Protein AF-A0A9D1XU84-F1 (afdb_monomer)

pLDDT: mean 78.49, std 8.28, range [56.78, 89.5]

Secondary structure (DSSP, 8-state):
-HHHHHHHHHHHH-TTSEEEEE--TTSSS-EEEEE--HHHHHHHHHHS-EEE-SSS-EEE---TTHHHHHHHHHHHHGGG-

Foldseek 3Di:
DVQLLVLLQVCVLCVPWDKDWDDDPVDPAIGIDTDDDPVSVVVQVVVFPWADPDPPDTDTDGDPVSVVVSVVVRCVVVVVD

Nearest PDB structures (foldseek):
  4quv-assembly3_A  TM=3.880E-01  e=1.975E+00  Methylotuvimicrobium alcaliphilum 20Z
  2n7c-assembly1_A  TM=2.995E-01  e=6.514E+00  Plasmodium falciparum 3D7
  7o4f-assembly2_D  TM=2.526E-01  e=2.940E+00  Arabidopsis thaliana

Solvent-accessible surface area (backbone atoms only — not comparable to full-atom values): 5092 Å² total; per-residue (Å²): 116,71,68,51,52,48,29,54,47,48,48,70,76,39,73,84,42,55,70,47,80,43,81,48,92,94,43,102,56,64,44,49,49,71,56,72,53,73,65,56,53,52,56,47,48,76,77,43,64,62,46,81,76,53,97,90,47,64,47,71,75,71,72,79,77,54,63,67,56,43,61,56,49,49,59,59,65,55,68,82,105

Organism: NCBI:txid2838722

Radius of gyration: 13.16 Å; Cα contacts (8 Å, |Δi|>4): 73; chains: 1; bounding box: 33×29×26 Å

Structure (mmCIF, N/CA/C/O backbone):
data_AF-A0A9D1XU84-F1
#
_entry.id   AF-A0A9D1XU84-F1
#
loop_
_atom_site.group_PDB
_atom_site.id
_atom_site.type_symbol
_atom_site.label_atom_id
_atom_site.label_alt_id
_atom_site.la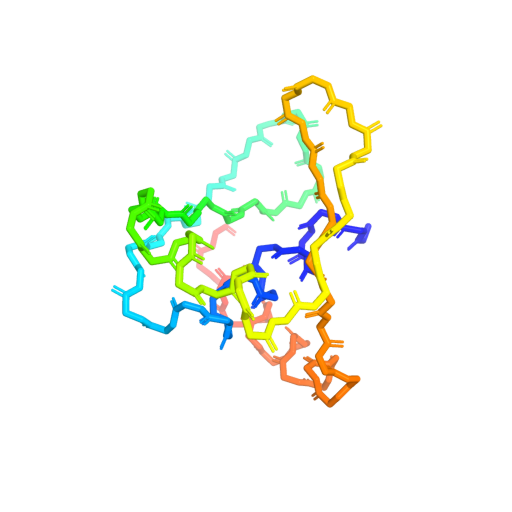bel_comp_id
_atom_site.label_asym_id
_atom_site.label_entity_id
_atom_site.label_seq_id
_atom_site.pdbx_PDB_ins_code
_atom_site.Cartn_x
_atom_site.Cartn_y
_atom_site.Cartn_z
_atom_site.occupancy
_atom_site.B_iso_or_equiv
_atom_site.auth_seq_id
_atom_site.auth_comp_id
_atom_site.auth_asym_id
_atom_site.auth_atom_id
_atom_site.pdbx_PDB_model_num
ATOM 1 N N . VAL A 1 1 ? -13.254 -1.726 -8.299 1.00 56.78 1 VAL A N 1
ATOM 2 C CA . VAL A 1 1 ? -12.932 -2.677 -7.201 1.00 56.78 1 VAL A CA 1
ATOM 3 C C . VAL A 1 1 ? -11.433 -2.980 -7.067 1.00 56.78 1 VAL A C 1
ATOM 5 O O . VAL A 1 1 ? -11.000 -3.265 -5.961 1.00 56.78 1 VAL A O 1
ATOM 8 N N . ALA A 1 2 ? -10.618 -2.940 -8.134 1.00 59.53 2 ALA A N 1
ATOM 9 C CA . ALA A 1 2 ? -9.186 -3.274 -8.037 1.00 59.53 2 ALA A CA 1
ATOM 10 C C . ALA A 1 2 ? -8.399 -2.382 -7.048 1.00 59.53 2 ALA A C 1
ATOM 12 O O . ALA A 1 2 ? -7.676 -2.907 -6.209 1.00 59.53 2 ALA A O 1
ATOM 13 N N . PHE A 1 3 ? -8.601 -1.060 -7.090 1.00 61.69 3 PHE A N 1
ATOM 14 C CA . PHE A 1 3 ? -7.854 -0.097 -6.268 1.00 61.69 3 PHE A CA 1
ATOM 15 C C . PHE A 1 3 ? -8.112 -0.215 -4.757 1.00 61.69 3 PHE A C 1
ATOM 17 O O . PHE A 1 3 ? -7.157 -0.265 -3.988 1.00 61.69 3 PHE A O 1
ATOM 24 N N . GLU A 1 4 ? -9.369 -0.342 -4.317 1.00 64.19 4 GLU A N 1
ATOM 25 C CA . GLU A 1 4 ? -9.686 -0.507 -2.884 1.00 64.19 4 GLU A CA 1
ATOM 26 C C . GLU A 1 4 ? -9.055 -1.775 -2.291 1.00 64.19 4 GLU A C 1
ATOM 28 O O . GLU A 1 4 ? -8.571 -1.785 -1.158 1.00 64.19 4 GLU A O 1
ATOM 33 N N . ARG A 1 5 ? -9.030 -2.864 -3.072 1.00 73.81 5 ARG A N 1
ATOM 34 C CA . ARG A 1 5 ? -8.440 -4.135 -2.638 1.00 73.81 5 ARG A CA 1
ATOM 35 C C .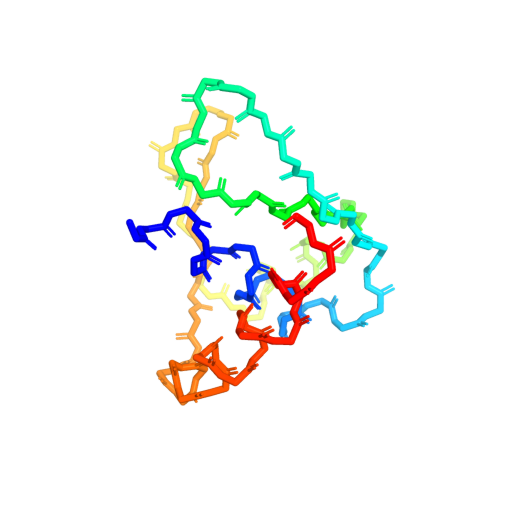 ARG A 1 5 ? -6.920 -4.058 -2.524 1.00 73.81 5 ARG A C 1
ATOM 37 O O . ARG A 1 5 ? -6.364 -4.743 -1.669 1.00 73.81 5 ARG A O 1
ATOM 44 N N . SER A 1 6 ? -6.263 -3.232 -3.339 1.00 73.75 6 SER A N 1
ATOM 45 C CA . SER A 1 6 ? -4.817 -3.007 -3.246 1.00 73.75 6 SER A CA 1
ATOM 46 C C . SER A 1 6 ? -4.433 -2.299 -1.946 1.00 73.75 6 SER A C 1
ATOM 48 O O . SER A 1 6 ? -3.499 -2.746 -1.286 1.00 73.75 6 SER A O 1
ATOM 50 N N . GLY A 1 7 ? -5.181 -1.270 -1.527 1.00 76.12 7 GLY A N 1
ATOM 51 C CA . GLY A 1 7 ? -4.931 -0.570 -0.257 1.00 76.12 7 GLY A CA 1
ATOM 52 C C . GLY A 1 7 ? -5.065 -1.495 0.956 1.00 76.12 7 GLY A C 1
ATOM 53 O O . GLY A 1 7 ? -4.153 -1.596 1.775 1.00 76.12 7 GLY A O 1
ATOM 54 N N . TYR A 1 8 ? -6.152 -2.274 1.012 1.00 77.81 8 TYR A N 1
ATOM 55 C CA . TYR A 1 8 ? -6.316 -3.301 2.045 1.00 77.81 8 TYR A CA 1
ATOM 56 C C . TYR A 1 8 ? -5.210 -4.361 2.006 1.00 77.81 8 TYR A C 1
ATOM 58 O O . TYR A 1 8 ? -4.722 -4.799 3.046 1.00 77.81 8 TYR A O 1
ATOM 66 N N . GLY A 1 9 ? -4.808 -4.791 0.808 1.00 81.19 9 GLY A N 1
ATOM 67 C CA . GLY A 1 9 ? -3.719 -5.744 0.650 1.00 81.19 9 GLY A CA 1
ATOM 68 C C . GLY A 1 9 ? -2.424 -5.221 1.263 1.00 81.19 9 GLY A C 1
ATOM 69 O O . GLY A 1 9 ? -1.825 -5.905 2.088 1.00 81.19 9 GLY A O 1
ATOM 70 N N . LEU A 1 10 ? -2.052 -3.979 0.948 1.00 81.88 10 LEU A N 1
ATOM 71 C CA . LEU A 1 10 ? -0.856 -3.331 1.487 1.00 81.88 10 LEU A CA 1
ATOM 72 C C . LEU A 1 10 ? -0.877 -3.229 3.015 1.00 81.88 10 LEU A C 1
ATOM 74 O O . LEU A 1 10 ? 0.124 -3.570 3.637 1.00 81.88 10 LEU A O 1
ATOM 78 N N . LEU A 1 11 ? -2.014 -2.881 3.624 1.00 81.25 11 LEU A N 1
ATOM 79 C CA . LEU A 1 11 ? -2.178 -2.890 5.085 1.00 81.25 11 LEU A CA 1
ATOM 80 C C . LEU A 1 11 ? -1.909 -4.263 5.714 1.00 81.25 11 LEU A C 1
ATOM 82 O O . LEU A 1 11 ? -1.399 -4.364 6.825 1.00 81.25 11 LEU A O 1
ATOM 86 N N . ARG A 1 12 ? -2.256 -5.349 5.016 1.00 84.12 12 ARG A N 1
ATOM 87 C CA . ARG A 1 12 ? -1.997 -6.711 5.504 1.00 84.12 12 ARG A CA 1
ATOM 88 C C . ARG A 1 12 ? -0.552 -7.147 5.299 1.00 84.12 12 ARG A C 1
ATOM 90 O O . ARG A 1 12 ? -0.065 -7.941 6.100 1.00 84.12 12 ARG A O 1
ATOM 97 N N . LEU A 1 13 ? 0.109 -6.660 4.250 1.00 85.25 13 LEU A N 1
ATOM 98 C CA . LEU A 1 13 ? 1.526 -6.936 3.994 1.00 85.25 13 LEU A CA 1
ATOM 99 C C . LEU A 1 13 ? 2.446 -6.131 4.914 1.00 85.25 13 LEU A C 1
ATOM 101 O O . LEU A 1 13 ? 3.482 -6.639 5.337 1.00 85.25 13 LEU A O 1
ATOM 105 N N . PHE A 1 14 ? 2.050 -4.902 5.239 1.00 86.62 14 PHE A N 1
ATOM 106 C CA . PHE A 1 14 ? 2.811 -3.956 6.046 1.00 86.62 14 PHE A CA 1
ATOM 107 C C . PHE A 1 14 ? 1.942 -3.445 7.207 1.00 86.62 14 PHE A C 1
ATOM 109 O O . PHE A 1 14 ? 1.503 -2.299 7.193 1.00 86.62 14 PHE A O 1
ATOM 116 N N . PRO A 1 15 ? 1.676 -4.275 8.233 1.00 82.75 15 PRO A N 1
ATOM 117 C CA . PRO A 1 15 ? 0.750 -3.924 9.317 1.00 82.75 15 PRO A CA 1
ATOM 118 C C . PRO A 1 15 ? 1.218 -2.750 10.187 1.00 82.75 15 PRO A C 1
ATOM 120 O O . PRO A 1 15 ? 0.404 -2.146 10.875 1.00 82.75 15 PRO A O 1
ATOM 123 N N . ASN A 1 16 ? 2.514 -2.435 10.157 1.00 85.44 16 ASN A N 1
ATOM 124 C CA . ASN A 1 16 ? 3.103 -1.318 10.897 1.00 85.44 16 ASN A CA 1
ATOM 125 C C . ASN A 1 16 ? 3.260 -0.055 10.038 1.00 85.44 16 ASN A C 1
ATOM 127 O O . ASN A 1 16 ? 3.753 0.953 10.537 1.00 85.44 16 ASN A O 1
ATOM 131 N N . ALA A 1 17 ? 2.905 -0.119 8.751 1.00 85.00 17 ALA A N 1
ATOM 132 C CA . ALA A 1 17 ? 2.994 1.031 7.870 1.00 85.00 17 ALA A CA 1
ATOM 133 C C . ALA A 1 17 ? 1.924 2.059 8.236 1.00 85.00 17 ALA A C 1
ATOM 135 O O . ALA A 1 17 ? 0.780 1.716 8.543 1.00 85.00 17 ALA A O 1
ATOM 136 N N . GLU A 1 18 ? 2.299 3.332 8.162 1.00 86.12 18 GLU A N 1
ATOM 137 C CA . GLU A 1 18 ? 1.340 4.419 8.282 1.00 86.12 18 GLU A CA 1
ATOM 138 C C . GLU A 1 18 ? 0.344 4.338 7.123 1.00 86.12 18 GLU A C 1
ATOM 140 O O . GLU A 1 18 ? 0.724 4.117 5.968 1.00 86.12 18 GLU A O 1
ATOM 145 N N . SER A 1 19 ? -0.939 4.503 7.434 1.00 83.50 19 SER A N 1
ATOM 146 C CA . SER A 1 19 ? -1.993 4.481 6.430 1.00 83.50 19 SER A CA 1
ATOM 147 C C . SER A 1 19 ? -2.938 5.651 6.594 1.00 83.50 19 SER A C 1
ATOM 149 O O . SER A 1 19 ? -3.244 6.071 7.710 1.00 83.50 19 SER A O 1
ATOM 151 N N . THR A 1 20 ? -3.405 6.171 5.466 1.00 83.12 20 THR A N 1
ATOM 152 C CA . THR A 1 20 ? -4.324 7.301 5.424 1.00 83.12 20 THR A CA 1
ATOM 153 C C . THR A 1 20 ? -5.451 6.988 4.449 1.00 83.12 20 THR A C 1
ATOM 155 O O . THR A 1 20 ? -5.203 6.880 3.240 1.00 83.12 20 THR A O 1
ATOM 158 N N . PRO A 1 21 ? -6.693 6.825 4.931 1.00 77.75 21 PRO A N 1
ATOM 159 C CA . PRO A 1 21 ? -7.841 6.789 4.047 1.00 77.75 21 PRO A CA 1
ATOM 160 C C . PRO A 1 21 ? -8.099 8.185 3.469 1.00 77.75 21 PRO A C 1
ATOM 162 O O . PRO A 1 21 ? -8.023 9.194 4.165 1.00 77.75 21 PRO A O 1
ATOM 165 N N . MET A 1 22 ? -8.397 8.247 2.175 1.00 80.00 22 MET A N 1
ATOM 166 C CA . MET A 1 22 ? -8.664 9.477 1.437 1.00 80.00 22 MET A CA 1
ATOM 167 C C . MET A 1 22 ? -9.921 9.323 0.591 1.00 80.00 22 MET A C 1
ATOM 169 O O . MET A 1 22 ? -10.125 8.305 -0.073 1.00 80.00 22 MET A O 1
ATOM 173 N N . ARG A 1 23 ? -10.737 10.375 0.545 1.00 79.31 23 ARG A N 1
ATOM 174 C CA . ARG A 1 23 ? -11.851 10.484 -0.394 1.00 79.31 23 ARG A CA 1
ATOM 175 C C . ARG A 1 23 ? -11.500 11.529 -1.443 1.00 79.31 23 ARG A C 1
ATOM 177 O O . ARG A 1 23 ? -11.412 12.711 -1.135 1.00 79.31 23 ARG A O 1
ATOM 184 N N . LEU A 1 24 ? -11.246 11.073 -2.665 1.00 82.44 24 LEU A N 1
ATOM 185 C CA . LEU A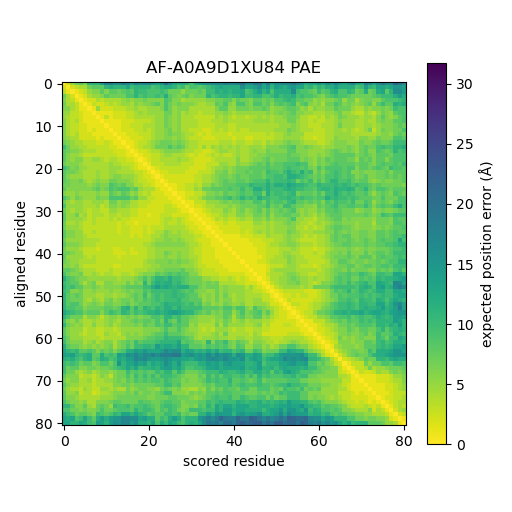 1 24 ? -10.965 11.948 -3.800 1.00 82.44 24 LEU A CA 1
ATOM 186 C C . LEU A 1 24 ? -12.230 12.082 -4.643 1.00 82.44 24 LEU A C 1
ATOM 188 O O . LEU A 1 24 ? -12.830 11.070 -4.991 1.00 82.44 24 LEU A O 1
ATOM 192 N N . GLU A 1 25 ? -12.610 13.308 -5.007 1.00 85.06 25 GLU A N 1
ATOM 193 C CA . GLU A 1 25 ? -13.833 13.566 -5.786 1.00 85.06 25 GLU A CA 1
ATOM 194 C C . GLU A 1 25 ? -13.846 12.846 -7.143 1.00 85.06 25 GLU A C 1
ATOM 196 O O . GLU A 1 25 ? -14.898 12.448 -7.636 1.00 85.06 25 GLU A O 1
ATOM 201 N N . CYS A 1 26 ? -12.670 12.619 -7.731 1.00 85.56 26 CYS A N 1
ATOM 202 C CA . CYS A 1 26 ? -12.514 11.911 -8.999 1.00 85.56 26 CYS A CA 1
ATOM 203 C C . CYS A 1 26 ? -12.625 10.379 -8.890 1.00 85.56 26 CYS A C 1
ATOM 205 O O . CYS A 1 26 ? -12.569 9.699 -9.916 1.00 85.56 26 CYS A O 1
ATOM 207 N N . TYR A 1 27 ? -12.801 9.823 -7.684 1.00 76.88 27 TYR A N 1
ATOM 208 C CA . TYR A 1 27 ? -12.949 8.385 -7.465 1.00 76.88 27 TYR A CA 1
ATOM 209 C C . TYR A 1 27 ? -14.277 8.053 -6.767 1.00 76.88 27 TYR A C 1
ATOM 211 O O . TYR A 1 27 ? -14.597 8.618 -5.724 1.00 76.88 27 TYR A O 1
ATOM 219 N N . PRO A 1 28 ? -15.046 7.070 -7.273 1.00 76.19 28 PRO A N 1
ATOM 220 C CA . PRO A 1 28 ? -16.353 6.717 -6.713 1.00 76.19 28 PRO A CA 1
ATOM 221 C C . PRO A 1 28 ? -16.265 5.876 -5.424 1.00 76.19 28 PRO A C 1
ATOM 223 O O . PRO A 1 28 ? -17.268 5.331 -4.968 1.00 76.19 28 PRO A O 1
ATOM 226 N N . PHE A 1 29 ? -15.070 5.730 -4.852 1.00 73.56 29 PHE A N 1
ATOM 227 C CA . PHE A 1 29 ? -14.781 4.949 -3.655 1.00 73.56 29 PHE A CA 1
ATOM 228 C C . PHE A 1 29 ? -13.598 5.558 -2.885 1.00 73.56 29 PHE A C 1
ATOM 230 O O . PHE A 1 29 ? -12.767 6.236 -3.496 1.00 73.56 29 PHE A O 1
ATOM 237 N N . PRO A 1 30 ? -13.487 5.320 -1.566 1.00 72.88 30 PRO A N 1
ATOM 238 C CA . PRO A 1 30 ? -12.340 5.777 -0.798 1.00 72.88 30 PRO A CA 1
AT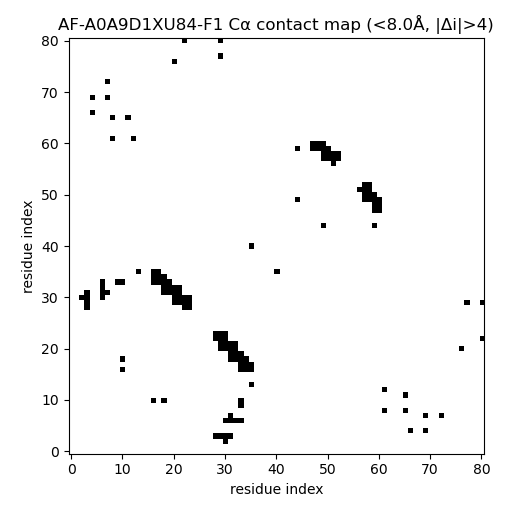OM 239 C C . PRO A 1 30 ? -11.067 5.03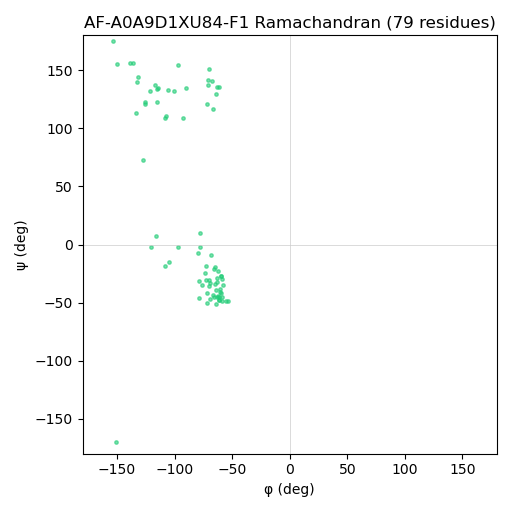6 -1.212 1.00 72.88 30 PRO A C 1
ATOM 241 O O . PRO A 1 30 ? -11.059 3.833 -1.478 1.00 72.88 30 PRO A O 1
ATOM 244 N N . LEU A 1 31 ? -9.974 5.781 -1.261 1.00 77.00 31 LEU A N 1
ATOM 245 C CA . LEU A 1 31 ? -8.630 5.274 -1.470 1.00 77.00 31 LEU A CA 1
ATOM 246 C C . LEU A 1 31 ? -7.936 5.124 -0.126 1.00 77.00 31 LEU A C 1
ATOM 248 O O . LEU A 1 31 ? -8.248 5.830 0.826 1.00 77.00 31 LEU A O 1
ATOM 252 N N . VAL A 1 32 ? -6.961 4.225 -0.063 1.00 76.38 32 VAL A N 1
ATOM 253 C CA . VAL A 1 32 ? -6.077 4.122 1.095 1.00 76.38 32 VAL A CA 1
ATOM 254 C C . VAL A 1 32 ? -4.651 4.216 0.621 1.00 76.38 32 VAL A C 1
ATOM 256 O O . VAL A 1 32 ? -4.204 3.420 -0.206 1.00 76.38 32 VAL A O 1
ATOM 259 N N . VAL A 1 33 ? -3.967 5.221 1.146 1.00 83.19 33 VAL A N 1
ATOM 260 C CA . VAL A 1 33 ? -2.541 5.427 0.955 1.00 83.19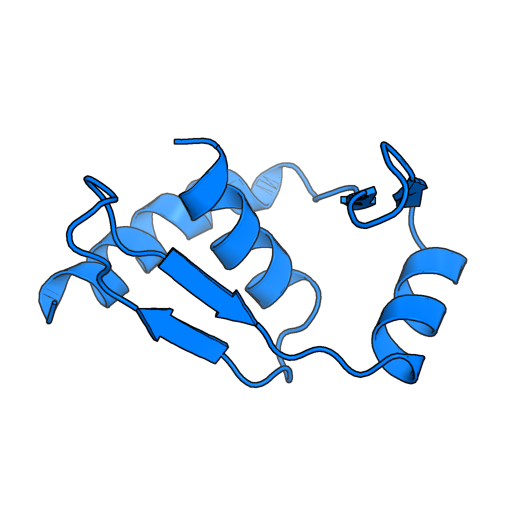 33 VAL A CA 1
ATOM 261 C C . VAL A 1 33 ? -1.826 4.698 2.081 1.00 83.19 33 VAL A C 1
ATOM 263 O O . VAL A 1 33 ? -2.244 4.783 3.233 1.00 83.19 33 VAL A O 1
ATOM 266 N N . VAL A 1 34 ? -0.775 3.958 1.742 1.00 84.25 34 VAL A N 1
ATOM 267 C CA . VAL A 1 34 ? 0.069 3.255 2.711 1.00 84.25 34 VAL A CA 1
ATOM 268 C C . VAL A 1 34 ? 1.508 3.689 2.472 1.00 84.25 34 VAL A C 1
ATOM 270 O O . VAL A 1 34 ? 2.027 3.536 1.364 1.00 84.25 34 VAL A O 1
ATOM 273 N N . SER A 1 35 ? 2.144 4.228 3.506 1.00 87.62 35 SER A N 1
ATOM 274 C CA . SER A 1 35 ? 3.528 4.690 3.471 1.00 87.62 35 SER A CA 1
ATOM 275 C C . SER A 1 35 ? 4.448 3.568 3.927 1.00 87.62 35 SER A C 1
ATOM 277 O O . SER A 1 35 ? 4.488 3.217 5.103 1.00 87.62 35 SER A O 1
ATOM 279 N N . VAL A 1 36 ? 5.198 3.000 2.986 1.00 87.00 36 VAL A N 1
ATOM 280 C CA . VAL A 1 36 ? 6.136 1.902 3.244 1.00 87.00 36 VAL A CA 1
ATOM 281 C C . VAL A 1 36 ? 7.553 2.389 2.987 1.00 87.00 36 VAL A C 1
ATOM 283 O O . VAL A 1 36 ? 7.828 3.015 1.960 1.00 87.00 36 VAL A O 1
ATOM 286 N N . THR A 1 37 ? 8.485 2.086 3.887 1.00 89.50 37 THR A N 1
ATOM 287 C CA . THR A 1 37 ? 9.884 2.456 3.664 1.00 89.50 37 THR A CA 1
ATOM 288 C C . THR A 1 37 ? 10.501 1.614 2.547 1.00 89.50 37 THR A C 1
ATOM 290 O O . THR A 1 37 ? 10.181 0.437 2.350 1.00 89.50 37 THR A O 1
ATOM 293 N N . ALA A 1 38 ? 11.487 2.174 1.843 1.00 87.88 38 ALA A N 1
ATOM 294 C CA . ALA A 1 38 ? 12.224 1.418 0.831 1.00 87.88 38 ALA A CA 1
ATOM 295 C C . ALA A 1 38 ? 12.926 0.175 1.422 1.00 87.88 38 ALA A C 1
ATOM 297 O O . ALA A 1 38 ? 13.154 -0.807 0.716 1.00 87.88 38 ALA A O 1
ATOM 298 N N . ALA A 1 39 ? 13.282 0.196 2.711 1.00 89.50 39 ALA A N 1
ATOM 299 C CA . ALA A 1 39 ? 13.861 -0.951 3.407 1.00 89.50 39 ALA A CA 1
ATOM 300 C C . ALA A 1 39 ? 12.838 -2.083 3.608 1.00 89.50 39 ALA A C 1
ATOM 302 O O . ALA A 1 39 ? 13.143 -3.232 3.282 1.00 89.50 39 ALA A O 1
ATOM 303 N N . GLU A 1 40 ? 11.629 -1.769 4.077 1.00 87.75 40 GLU A N 1
ATOM 304 C CA . GLU A 1 40 ? 10.538 -2.740 4.241 1.00 87.75 40 GLU A CA 1
ATOM 305 C C . GLU A 1 40 ? 10.111 -3.335 2.904 1.00 87.75 40 GLU A C 1
ATOM 307 O O . GLU A 1 40 ? 10.021 -4.558 2.780 1.00 87.75 40 GLU A O 1
ATOM 312 N N . LEU A 1 41 ? 9.942 -2.495 1.879 1.00 86.31 41 LEU A N 1
ATOM 313 C CA . LEU A 1 41 ? 9.567 -2.949 0.543 1.00 86.31 41 LEU A CA 1
ATOM 314 C C . LEU A 1 41 ? 10.623 -3.896 -0.046 1.00 86.31 41 LEU A C 1
ATOM 316 O O . LEU A 1 41 ? 10.284 -4.966 -0.549 1.00 86.31 41 LEU A O 1
ATOM 320 N N . ARG A 1 42 ? 11.916 -3.555 0.072 1.00 86.69 42 ARG A N 1
ATOM 321 C CA . ARG A 1 42 ? 13.016 -4.439 -0.355 1.00 86.69 42 ARG A CA 1
ATOM 322 C C . ARG A 1 42 ? 13.064 -5.732 0.455 1.00 86.69 42 ARG A C 1
ATOM 324 O O . ARG A 1 42 ? 13.340 -6.793 -0.099 1.00 86.69 42 ARG A O 1
ATOM 331 N N . SER A 1 43 ? 12.814 -5.665 1.761 1.00 87.62 43 SER A N 1
ATOM 332 C CA . SER A 1 43 ? 12.758 -6.849 2.621 1.00 87.62 43 SER A CA 1
ATOM 333 C C . SER A 1 43 ? 11.634 -7.796 2.193 1.00 87.62 43 SER A C 1
ATOM 335 O O . SER A 1 43 ? 11.870 -8.997 2.049 1.00 87.62 43 SER A O 1
ATOM 337 N N . TYR A 1 44 ? 10.451 -7.246 1.907 1.00 85.38 44 TYR A N 1
ATOM 338 C CA . TYR A 1 44 ? 9.299 -7.991 1.413 1.00 85.38 44 TYR A CA 1
ATOM 339 C C . TYR A 1 44 ? 9.574 -8.612 0.037 1.00 85.38 44 TYR A C 1
ATOM 341 O O . TYR A 1 44 ? 9.447 -9.822 -0.129 1.00 85.38 44 TYR A O 1
ATOM 349 N N . ALA A 1 45 ? 10.047 -7.823 -0.930 1.00 85.50 45 ALA A N 1
ATOM 350 C CA . ALA A 1 45 ? 10.315 -8.290 -2.293 1.00 85.50 45 ALA A CA 1
ATOM 351 C C . ALA A 1 45 ? 11.394 -9.389 -2.377 1.00 85.50 45 ALA A C 1
ATOM 353 O O . ALA A 1 45 ? 11.401 -10.171 -3.319 1.00 85.50 45 ALA A O 1
ATOM 354 N N . ARG A 1 46 ? 12.296 -9.498 -1.389 1.00 86.12 46 ARG A N 1
ATOM 355 C CA . ARG A 1 46 ? 13.257 -10.618 -1.310 1.00 86.12 46 ARG A CA 1
ATOM 356 C C . ARG A 1 46 ? 12.625 -11.940 -0.875 1.00 86.12 46 ARG A C 1
ATOM 358 O O . ARG A 1 46 ? 13.194 -12.993 -1.136 1.00 86.12 46 ARG A O 1
ATOM 365 N N . ARG A 1 47 ? 11.503 -11.890 -0.156 1.00 86.50 47 ARG A N 1
ATOM 366 C CA . ARG A 1 47 ? 10.819 -13.063 0.415 1.00 86.50 47 ARG A CA 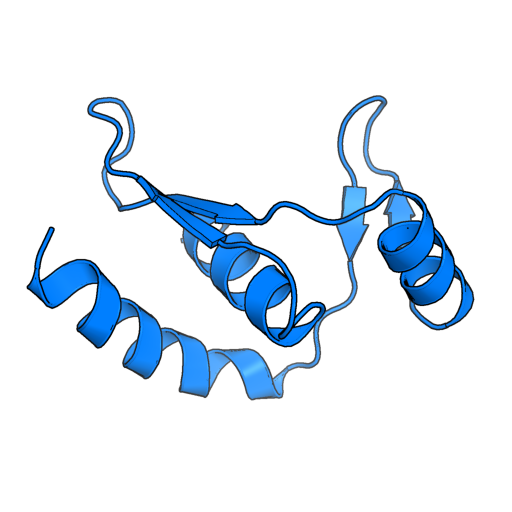1
ATOM 367 C C . ARG A 1 47 ? 9.560 -13.449 -0.357 1.00 86.50 47 ARG A C 1
ATOM 369 O O . ARG A 1 47 ? 9.045 -14.546 -0.167 1.00 86.50 47 ARG A O 1
ATOM 376 N N . HIS A 1 48 ? 9.065 -12.555 -1.206 1.00 83.19 48 HIS A N 1
ATOM 377 C CA . HIS A 1 48 ? 7.782 -12.678 -1.880 1.00 83.19 48 HIS A CA 1
ATOM 378 C C . HIS A 1 48 ? 7.896 -12.300 -3.353 1.00 83.19 48 HIS A C 1
ATOM 380 O O . HIS A 1 48 ? 8.765 -11.526 -3.746 1.00 83.19 48 HIS A O 1
ATOM 386 N N . LEU A 1 49 ? 6.980 -12.823 -4.170 1.00 79.19 49 LEU A N 1
ATOM 387 C CA . LEU A 1 49 ? 6.914 -12.479 -5.586 1.00 79.19 49 LEU A CA 1
ATOM 388 C C . LEU A 1 49 ? 6.513 -11.006 -5.746 1.00 79.19 49 LEU A C 1
ATOM 390 O O . LEU A 1 49 ? 5.409 -10.600 -5.366 1.00 79.19 49 LEU A O 1
ATOM 394 N N . PHE A 1 50 ? 7.429 -10.232 -6.322 1.00 83.88 50 PHE A N 1
ATOM 395 C CA . PHE A 1 50 ? 7.206 -8.874 -6.794 1.00 83.88 50 PHE A CA 1
ATOM 396 C C . PHE A 1 50 ? 7.383 -8.847 -8.311 1.00 83.88 50 PHE A C 1
ATOM 398 O O . PHE A 1 50 ? 8.437 -9.211 -8.831 1.00 83.88 50 PHE A O 1
ATOM 405 N N . GLU A 1 51 ? 6.344 -8.412 -9.014 1.00 85.44 51 GLU A N 1
ATOM 406 C CA . GLU A 1 51 ? 6.349 -8.246 -10.463 1.00 85.44 51 GLU A CA 1
ATOM 407 C C . GLU A 1 51 ? 6.373 -6.749 -10.778 1.00 85.44 51 GLU A C 1
ATOM 409 O O . GLU A 1 51 ? 5.387 -6.044 -10.557 1.00 85.44 51 GLU A O 1
ATOM 414 N N . ARG A 1 52 ? 7.489 -6.242 -11.305 1.00 85.06 52 ARG A N 1
ATOM 415 C CA . ARG A 1 52 ? 7.529 -4.880 -11.847 1.00 85.06 52 ARG A CA 1
ATOM 416 C C . ARG A 1 52 ? 6.736 -4.857 -13.156 1.00 85.06 52 ARG A C 1
ATOM 418 O O . ARG A 1 52 ? 7.085 -5.591 -14.075 1.00 85.06 52 ARG A O 1
ATOM 425 N N . ARG A 1 53 ? 5.687 -4.032 -13.235 1.00 84.94 53 ARG A N 1
ATOM 426 C CA . ARG A 1 53 ? 4.801 -3.948 -14.413 1.00 84.94 53 ARG A CA 1
ATOM 427 C C . ARG A 1 53 ? 4.971 -2.668 -15.227 1.00 84.94 53 ARG A C 1
ATOM 429 O O . ARG A 1 53 ? 4.582 -2.655 -16.387 1.00 84.94 53 ARG A O 1
ATOM 436 N N . GLY A 1 54 ? 5.564 -1.636 -14.640 1.00 84.69 54 GLY A N 1
ATOM 437 C CA . GLY A 1 54 ? 5.949 -0.401 -15.313 1.00 84.69 54 GLY A CA 1
ATOM 438 C C . GLY A 1 54 ? 7.159 0.236 -14.640 1.00 84.69 54 GLY A C 1
ATOM 439 O O . GLY A 1 54 ? 7.798 -0.374 -13.776 1.00 84.69 54 GLY A O 1
ATOM 440 N N . ASP A 1 55 ? 7.472 1.464 -15.037 1.00 83.12 55 ASP A N 1
ATOM 441 C CA . ASP A 1 55 ? 8.605 2.203 -14.474 1.00 83.12 55 ASP A CA 1
ATOM 442 C C . ASP A 1 55 ? 8.326 2.688 -13.045 1.00 83.12 55 ASP A C 1
ATOM 444 O O . ASP A 1 55 ? 9.236 2.728 -12.218 1.00 83.12 55 ASP A O 1
ATOM 448 N N . ASP A 1 56 ? 7.061 2.963 -12.733 1.00 81.69 56 ASP A N 1
ATOM 449 C CA . ASP A 1 56 ? 6.584 3.530 -11.470 1.00 81.69 56 ASP A CA 1
ATOM 450 C C . ASP A 1 56 ? 5.582 2.631 -10.719 1.00 81.69 56 ASP A C 1
ATOM 452 O O . ASP A 1 56 ? 5.179 2.959 -9.603 1.00 81.69 56 ASP A O 1
ATOM 456 N N . TYR A 1 57 ? 5.209 1.470 -11.273 1.00 81.88 57 TYR A N 1
ATOM 457 C CA . TYR A 1 57 ? 4.282 0.545 -10.617 1.00 81.88 57 TYR A CA 1
ATOM 458 C C . TYR A 1 57 ? 4.661 -0.936 -10.749 1.00 81.88 57 TYR A C 1
ATOM 460 O O . TYR A 1 57 ? 5.339 -1.397 -11.673 1.00 81.88 57 TYR A O 1
ATOM 468 N N . GLY A 1 58 ? 4.167 -1.721 -9.796 1.00 85.00 58 GLY A N 1
ATOM 469 C CA . GLY A 1 58 ? 4.336 -3.166 -9.760 1.00 85.00 58 GLY A CA 1
ATOM 470 C C . GLY A 1 58 ? 3.208 -3.855 -9.006 1.00 85.00 58 GLY A C 1
ATOM 471 O O . GLY A 1 58 ? 2.319 -3.218 -8.441 1.00 85.00 58 GLY A O 1
ATOM 472 N N . CYS A 1 59 ? 3.242 -5.179 -9.012 1.00 85.19 59 CYS A N 1
ATOM 473 C CA . CYS A 1 59 ? 2.297 -6.027 -8.309 1.00 85.19 59 CYS A CA 1
ATOM 474 C C . CYS A 1 59 ? 3.013 -6.844 -7.235 1.00 85.19 59 CYS A C 1
ATOM 476 O O . CYS A 1 59 ? 4.087 -7.401 -7.456 1.00 85.19 59 CYS A O 1
ATOM 478 N N . LEU A 1 60 ? 2.381 -6.923 -6.067 1.00 83.44 60 LEU A N 1
ATOM 479 C CA . LEU A 1 60 ? 2.813 -7.751 -4.949 1.00 83.44 60 LEU A CA 1
ATOM 480 C C . LEU A 1 60 ? 1.880 -8.956 -4.857 1.00 83.44 60 LEU A C 1
ATOM 482 O O . LEU A 1 60 ? 0.656 -8.799 -4.895 1.00 83.44 60 LEU A O 1
ATOM 486 N N . ALA A 1 61 ? 2.443 -10.155 -4.718 1.00 82.12 61 ALA A N 1
ATOM 487 C CA . ALA A 1 61 ? 1.633 -11.334 -4.452 1.00 82.12 61 ALA A CA 1
ATOM 488 C C . ALA A 1 61 ? 0.943 -11.210 -3.084 1.00 82.12 61 ALA A C 1
ATOM 490 O O . ALA A 1 61 ? 1.589 -10.939 -2.071 1.00 82.12 61 ALA A O 1
ATOM 491 N N . MET A 1 62 ? -0.373 -11.431 -3.076 1.00 74.00 62 MET A N 1
ATOM 492 C CA . MET A 1 62 ? -1.233 -11.364 -1.896 1.00 74.00 62 MET A CA 1
ATOM 493 C C . MET A 1 62 ? -1.817 -12.745 -1.580 1.00 74.00 62 MET A C 1
ATOM 495 O O . MET A 1 62 ? -2.356 -13.391 -2.483 1.00 74.00 62 MET A O 1
ATOM 499 N N . PRO A 1 63 ? -1.799 -13.198 -0.314 1.00 70.19 63 PRO A N 1
ATOM 500 C CA . PRO A 1 63 ? -2.490 -14.421 0.078 1.00 70.19 63 PRO A CA 1
ATOM 501 C C . PRO A 1 63 ? -4.010 -14.336 -0.157 1.00 70.19 63 PRO A C 1
ATOM 503 O O . PRO A 1 63 ? -4.658 -13.357 0.218 1.00 70.19 63 PRO A O 1
ATOM 506 N N . ALA A 1 64 ? -4.606 -15.394 -0.719 1.00 65.19 64 ALA A N 1
ATOM 507 C CA . ALA A 1 64 ? -6.019 -15.422 -1.124 1.00 65.19 64 ALA A CA 1
ATOM 508 C C . ALA A 1 64 ? -7.027 -15.170 0.022 1.00 65.19 64 ALA A C 1
ATOM 510 O O . ALA A 1 64 ? -8.110 -14.628 -0.207 1.00 65.19 64 ALA A O 1
ATOM 511 N N . HIS A 1 65 ? -6.667 -15.498 1.268 1.00 61.22 65 HIS A N 1
ATOM 512 C CA . HIS A 1 65 ? -7.527 -15.323 2.447 1.00 61.22 65 HIS A CA 1
ATOM 513 C C . HIS A 1 65 ? -7.779 -13.849 2.829 1.00 61.22 65 HIS A C 1
ATOM 515 O O . HIS A 1 65 ? -8.651 -13.563 3.650 1.00 61.22 65 HIS A O 1
ATOM 521 N N . ALA A 1 66 ? -7.080 -12.894 2.209 1.00 62.22 66 ALA A N 1
ATOM 522 C CA . ALA A 1 66 ? -7.290 -11.466 2.436 1.00 62.22 66 ALA A CA 1
ATOM 523 C C . ALA A 1 66 ? -8.680 -10.962 1.972 1.00 62.22 66 ALA A C 1
ATOM 525 O O . ALA A 1 66 ? -9.163 -9.946 2.466 1.00 62.22 66 ALA A O 1
ATOM 526 N N . GLN A 1 67 ? -9.379 -11.663 1.068 1.00 63.47 67 GLN A N 1
ATOM 527 C CA . GLN A 1 67 ? -10.632 -11.148 0.485 1.00 63.47 67 GLN A CA 1
ATOM 528 C C . GLN A 1 67 ? -11.819 -11.063 1.458 1.00 63.47 67 GLN A C 1
ATOM 530 O O . GLN A 1 67 ? -12.653 -10.165 1.324 1.00 63.47 67 GLN A O 1
ATOM 535 N N . ILE A 1 68 ? -11.923 -11.973 2.432 1.00 67.75 68 ILE A N 1
ATOM 536 C CA . ILE A 1 68 ? -13.019 -11.938 3.419 1.00 67.75 68 ILE A CA 1
ATOM 537 C C . ILE A 1 68 ? -12.805 -10.774 4.392 1.00 67.75 68 ILE A C 1
ATOM 539 O O . ILE A 1 68 ? -13.738 -10.021 4.674 1.00 67.75 68 ILE A O 1
ATOM 543 N N . GLY A 1 69 ? -11.561 -10.569 4.833 1.00 72.19 69 GLY A N 1
ATOM 544 C CA . GLY A 1 69 ? -11.197 -9.458 5.711 1.00 72.19 69 GLY A CA 1
ATOM 545 C C . GLY A 1 69 ? -11.405 -8.085 5.065 1.00 72.19 69 GLY A C 1
ATOM 546 O O . GLY A 1 69 ? -11.814 -7.153 5.754 1.00 72.19 69 GLY A O 1
ATOM 547 N N . TYR A 1 70 ? -11.226 -7.978 3.742 1.00 74.44 70 TYR A N 1
ATOM 548 C CA . TYR A 1 70 ? -11.477 -6.746 2.988 1.00 74.44 70 TYR A CA 1
ATOM 549 C C . TYR A 1 70 ? -12.901 -6.215 3.177 1.00 74.44 70 TYR A C 1
ATOM 551 O O . TYR A 1 70 ? -13.077 -5.036 3.454 1.00 74.44 70 TYR A O 1
ATOM 559 N N . ARG A 1 71 ? -13.932 -7.065 3.047 1.00 74.12 71 ARG A N 1
ATOM 560 C CA . ARG A 1 71 ? -15.335 -6.603 3.104 1.00 74.12 71 ARG A CA 1
ATOM 561 C C . ARG A 1 71 ? -15.699 -6.048 4.482 1.00 74.12 71 ARG A C 1
ATOM 563 O O . ARG A 1 71 ? -16.509 -5.132 4.574 1.00 74.12 71 ARG A O 1
ATOM 570 N N . ILE A 1 72 ? -15.115 -6.617 5.537 1.00 76.94 72 ILE A N 1
ATOM 571 C CA . ILE A 1 72 ? -15.319 -6.166 6.917 1.00 76.94 72 ILE A CA 1
ATOM 572 C C . ILE A 1 72 ? -14.615 -4.828 7.132 1.00 76.94 72 ILE A C 1
ATOM 574 O O . ILE A 1 72 ? -15.251 -3.888 7.596 1.00 76.94 72 ILE A O 1
ATOM 578 N N . TRP A 1 73 ? -13.337 -4.742 6.756 1.00 76.38 73 TRP A N 1
ATOM 579 C CA . TRP A 1 73 ? -12.544 -3.523 6.885 1.00 76.38 73 TRP A CA 1
ATOM 580 C C . TRP A 1 73 ? -13.132 -2.366 6.071 1.00 76.38 73 TRP A C 1
ATOM 582 O O . TRP A 1 73 ? -13.365 -1.299 6.623 1.00 76.38 73 TRP A O 1
ATOM 592 N N . HIS A 1 74 ? -13.488 -2.606 4.806 1.00 75.94 74 HIS A N 1
ATOM 593 C CA . HIS A 1 74 ? -14.093 -1.608 3.920 1.00 75.94 74 HIS A CA 1
ATOM 594 C C . HIS A 1 74 ? -15.330 -0.983 4.562 1.00 75.94 74 HIS A C 1
ATOM 596 O O . HIS A 1 74 ? -15.425 0.229 4.685 1.00 75.94 74 HIS A O 1
ATOM 602 N N . ARG A 1 75 ? -16.226 -1.820 5.093 1.00 76.94 75 ARG A N 1
ATOM 603 C CA . ARG A 1 75 ? -17.440 -1.359 5.768 1.00 76.94 75 ARG A CA 1
ATOM 604 C C . ARG A 1 75 ? -17.163 -0.537 7.029 1.00 76.94 75 ARG A C 1
ATOM 606 O O . ARG A 1 75 ? -18.022 0.254 7.404 1.00 76.94 75 ARG A O 1
ATOM 613 N N . GLN A 1 76 ? -16.051 -0.770 7.727 1.00 75.94 76 GLN A N 1
ATOM 614 C CA . GLN A 1 76 ? -15.683 0.016 8.908 1.00 75.94 76 GLN A CA 1
ATOM 615 C C . GLN A 1 76 ? -15.072 1.358 8.507 1.00 75.94 76 GLN A C 1
ATOM 617 O O . GLN A 1 76 ? -15.525 2.387 9.000 1.00 75.94 76 GLN A O 1
ATOM 622 N N . GLU A 1 77 ? -14.146 1.358 7.553 1.00 71.56 77 GLU A N 1
ATOM 623 C CA . GLU A 1 77 ? -13.447 2.571 7.127 1.00 71.56 77 GLU A CA 1
ATOM 624 C C . GLU A 1 77 ? -14.366 3.531 6.362 1.00 71.56 77 GLU A C 1
ATOM 626 O O . GLU A 1 77 ? -14.294 4.743 6.538 1.00 71.56 77 GLU A O 1
ATOM 631 N N . THR A 1 78 ? -15.304 3.008 5.562 1.00 66.00 78 THR A N 1
ATOM 632 C CA . THR A 1 78 ? -16.270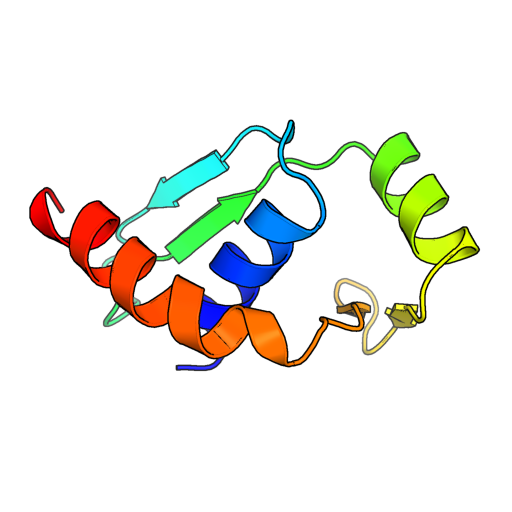 3.844 4.830 1.00 66.00 78 THR A CA 1
ATOM 633 C C . THR A 1 78 ? -17.440 4.320 5.687 1.00 66.00 78 THR A C 1
ATOM 635 O O . THR A 1 78 ? -18.276 5.068 5.194 1.00 66.00 78 THR A O 1
ATOM 638 N N . ARG A 1 79 ? -17.590 3.852 6.933 1.00 68.19 79 ARG A N 1
ATOM 639 C CA . ARG A 1 79 ? -18.739 4.228 7.781 1.00 68.19 79 ARG A CA 1
ATOM 640 C C . ARG A 1 79 ? -18.659 5.666 8.299 1.00 68.19 79 ARG A C 1
ATOM 642 O O . ARG A 1 79 ? -19.689 6.184 8.717 1.00 68.19 79 ARG A O 1
ATOM 649 N N . GLY A 1 80 ? -17.473 6.276 8.287 1.00 63.31 80 GLY A N 1
ATOM 650 C CA . GLY A 1 80 ? -17.232 7.646 8.755 1.00 63.31 80 GLY A CA 1
ATOM 651 C C . GLY A 1 80 ? -16.776 8.630 7.673 1.00 63.31 80 GLY A C 1
ATOM 652 O O . GLY A 1 80 ? -16.397 9.743 8.024 1.00 63.31 80 GLY A O 1
ATOM 653 N N . LEU A 1 81 ? -16.785 8.222 6.397 1.00 59.53 81 LEU A N 1
ATOM 654 C CA . LEU A 1 81 ? -16.315 9.002 5.242 1.00 59.53 81 LEU A CA 1
ATOM 655 C C . LEU A 1 81 ? -17.440 9.414 4.293 1.00 59.53 81 LEU A C 1
ATOM 657 O O . LEU A 1 81 ? -18.420 8.655 4.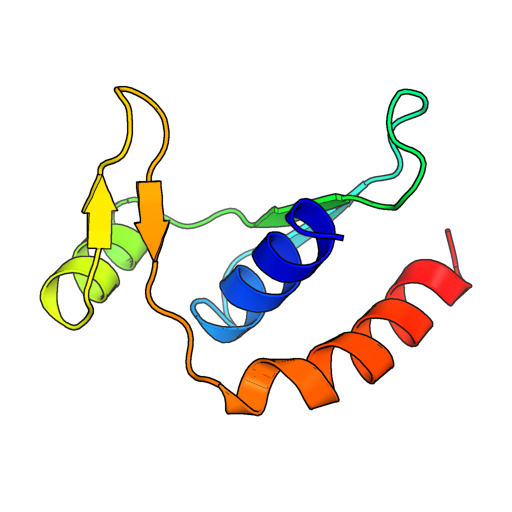125 1.00 59.53 81 LEU A O 1
#

Sequence (81 aa):
VAFERSGYGLLRLFPNAESTPMRLECYPFPLVVVSVTAAELRSYARRHLFERRGDDYGCLAMPAHAQIGYRIWHRQETRGL

Mean predicted aligned error: 6.57 Å